Protein AF-A0AAU3NYJ4-F1 (afdb_monomer_lite)

Radius of gyration: 14.42 Å; chains: 1; bounding box: 31×40×29 Å

Foldseek 3Di:
DVVVVVVVVLVVVVVVVVVPDDDDDVVVVQQVSCQVVVVVCCVVVLDPPPDGSVNVVVVLVVLLVVQVPPPDSVVSSVVVVVDVSVPPDD

pLDDT: mean 75.35, std 15.9, range [40.03, 94.25]

Secondary structure (DSSP, 8-state):
-HHHHHHHHHHHHHHHHTTT---S-HHHHHHHHHHHHHHHHHHTTSS-TT--HHHHHHHHHHH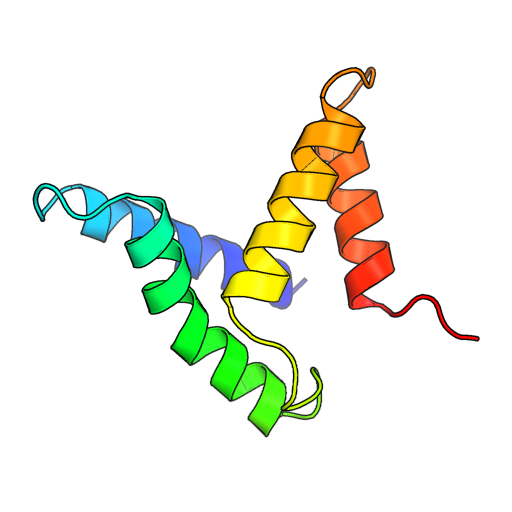HHHHTTSSSHHHHHHHHHHHHHH-S--

Sequence (90 aa):
MEYAASARGTAVALMRDEAGMGQEQPCDRVTDAGEPLLKRAVDAGAVSARVTSADLLTLVTGIVLATEHHRDPAAEADRLLALVVRGISP

Structure (mmCIF, N/CA/C/O backbone):
data_AF-A0AAU3NYJ4-F1
#
_entry.id   AF-A0AAU3NYJ4-F1
#
loop_
_atom_site.group_PDB
_atom_site.id
_atom_site.type_symbol
_atom_site.label_atom_id
_atom_site.label_alt_id
_atom_site.label_comp_id
_atom_site.label_asym_id
_atom_site.label_entity_id
_atom_site.label_seq_id
_atom_site.pdbx_PDB_ins_code
_atom_site.Cartn_x
_atom_site.Cartn_y
_atom_site.Cartn_z
_atom_site.occupancy
_atom_site.B_iso_or_equiv
_atom_site.auth_seq_id
_atom_site.auth_comp_id
_atom_site.auth_asym_id
_atom_site.auth_atom_id
_atom_site.pdbx_PDB_model_num
ATOM 1 N N . MET A 1 1 ? -7.514 -12.179 -8.807 1.00 45.62 1 MET A N 1
ATOM 2 C CA . MET A 1 1 ? -7.748 -11.342 -10.008 1.00 45.62 1 MET A CA 1
ATOM 3 C C . MET A 1 1 ? -8.780 -10.232 -9.787 1.00 45.62 1 MET A C 1
ATOM 5 O O . MET A 1 1 ? -8.673 -9.220 -10.464 1.00 45.62 1 MET A O 1
ATOM 9 N N . GLU A 1 2 ? -9.701 -10.336 -8.818 1.00 45.53 2 GLU A N 1
ATOM 10 C CA . GLU A 1 2 ? -10.647 -9.245 -8.488 1.00 45.53 2 GLU A CA 1
ATOM 11 C C . GLU A 1 2 ? -9.987 -7.960 -7.954 1.00 45.53 2 GLU A C 1
ATOM 13 O O . GLU A 1 2 ? -10.390 -6.862 -8.331 1.00 45.53 2 GLU A O 1
ATOM 18 N N . TYR A 1 3 ? -8.913 -8.066 -7.162 1.00 40.03 3 TYR A N 1
ATOM 19 C CA . TYR A 1 3 ? -8.202 -6.893 -6.628 1.00 40.03 3 TYR A CA 1
ATOM 20 C C . TYR A 1 3 ? -7.581 -6.002 -7.714 1.00 40.03 3 TYR A C 1
ATOM 22 O O . TYR A 1 3 ? -7.716 -4.782 -7.671 1.00 40.03 3 TYR A O 1
ATOM 30 N N . ALA A 1 4 ? -6.946 -6.603 -8.724 1.00 45.75 4 ALA A N 1
ATOM 31 C CA . ALA A 1 4 ? -6.304 -5.862 -9.811 1.00 45.75 4 ALA A CA 1
ATOM 32 C C . ALA A 1 4 ? -7.324 -5.142 -10.716 1.00 45.75 4 ALA A C 1
ATOM 34 O O . ALA A 1 4 ? -7.030 -4.085 -11.275 1.00 45.75 4 ALA A O 1
ATOM 35 N N . ALA A 1 5 ? -8.535 -5.695 -10.851 1.00 46.38 5 ALA A N 1
ATOM 36 C CA . ALA A 1 5 ? -9.628 -5.050 -11.574 1.00 46.38 5 ALA A CA 1
ATOM 37 C C . ALA A 1 5 ? -10.170 -3.831 -10.807 1.00 46.38 5 ALA A C 1
ATOM 39 O O . ALA A 1 5 ? -10.369 -2.773 -11.403 1.00 46.38 5 ALA A O 1
ATOM 40 N N . SER A 1 6 ? -10.316 -3.952 -9.483 1.00 46.47 6 SER A N 1
ATOM 41 C CA . SER A 1 6 ? -10.720 -2.849 -8.600 1.00 46.47 6 SER A CA 1
ATOM 42 C C . SER A 1 6 ? -9.688 -1.708 -8.578 1.00 46.47 6 SER A C 1
ATOM 44 O O . SER A 1 6 ? -10.040 -0.533 -8.720 1.00 46.47 6 SER A O 1
ATOM 46 N N . ALA A 1 7 ? -8.394 -2.048 -8.516 1.00 51.94 7 ALA A N 1
ATOM 47 C CA . ALA A 1 7 ? -7.302 -1.074 -8.563 1.00 51.94 7 ALA A CA 1
ATOM 48 C C . ALA A 1 7 ? -7.275 -0.286 -9.887 1.00 51.94 7 ALA A C 1
ATOM 50 O O . ALA A 1 7 ? -7.170 0.940 -9.870 1.00 51.94 7 ALA A O 1
ATOM 51 N N . ARG A 1 8 ? -7.456 -0.958 -11.037 1.00 55.75 8 ARG A N 1
ATOM 52 C CA . ARG A 1 8 ? -7.529 -0.279 -12.345 1.00 55.75 8 ARG A CA 1
ATOM 53 C C . ARG A 1 8 ? -8.748 0.631 -12.481 1.00 55.75 8 ARG A C 1
ATOM 55 O O . ARG A 1 8 ? -8.606 1.730 -13.006 1.00 55.75 8 ARG A O 1
ATOM 62 N N . GLY A 1 9 ? -9.921 0.207 -12.007 1.00 60.34 9 GLY A N 1
ATOM 63 C CA . GLY A 1 9 ? -11.126 1.047 -12.040 1.00 60.34 9 GLY A CA 1
ATOM 64 C C . GLY A 1 9 ? -10.956 2.343 -11.241 1.00 60.34 9 GLY A C 1
ATOM 65 O O . GLY A 1 9 ? -11.383 3.406 -11.686 1.00 60.34 9 GLY A O 1
ATOM 66 N N . THR A 1 10 ? -10.247 2.261 -10.115 1.00 58.69 10 THR A N 1
ATOM 67 C CA . THR A 1 10 ? -9.941 3.407 -9.248 1.00 58.69 10 THR A CA 1
ATOM 68 C C . THR A 1 10 ? -8.909 4.340 -9.885 1.00 58.69 10 THR A C 1
ATOM 70 O O . THR A 1 10 ? -9.135 5.543 -9.940 1.00 58.69 10 THR A O 1
ATOM 73 N N . ALA A 1 11 ? -7.829 3.799 -10.459 1.00 58.88 11 ALA A N 1
ATOM 74 C CA . ALA A 1 11 ? -6.821 4.600 -11.159 1.00 58.88 11 ALA A CA 1
ATOM 75 C C . ALA A 1 11 ? -7.418 5.409 -12.328 1.00 58.88 11 ALA A C 1
ATOM 77 O O . ALA A 1 11 ? -7.061 6.565 -12.532 1.00 58.88 11 ALA A O 1
ATOM 78 N N . VAL A 1 12 ? -8.368 4.830 -13.072 1.00 57.34 12 VAL A N 1
ATOM 79 C CA . VAL A 1 12 ? -9.065 5.520 -14.173 1.00 57.34 12 VAL A CA 1
ATOM 80 C C . VAL A 1 12 ? -10.015 6.609 -13.664 1.00 57.34 12 VAL A C 1
ATOM 82 O O . VAL A 1 12 ? -10.166 7.634 -14.328 1.00 57.34 12 VAL A O 1
ATOM 85 N N . ALA A 1 13 ? -10.657 6.404 -12.511 1.00 62.22 13 ALA A N 1
ATOM 86 C CA . ALA A 1 13 ? -11.511 7.416 -11.893 1.00 62.22 13 ALA A CA 1
ATOM 87 C C . ALA A 1 13 ? -10.689 8.615 -11.397 1.00 62.22 13 ALA A C 1
ATOM 89 O O . ALA A 1 13 ? -11.068 9.750 -11.671 1.00 62.22 13 ALA A O 1
ATOM 90 N N . LEU A 1 14 ? -9.534 8.354 -10.774 1.00 58.19 14 LEU A N 1
ATOM 91 C CA . LEU A 1 14 ? -8.602 9.383 -10.307 1.00 58.19 14 LEU A CA 1
ATOM 92 C C . LEU A 1 14 ? -8.066 10.214 -11.474 1.00 58.19 14 LEU A C 1
ATOM 94 O O . LEU A 1 14 ? -8.262 11.419 -11.488 1.00 58.19 14 LEU A O 1
ATOM 98 N N . MET A 1 15 ? -7.541 9.579 -12.532 1.00 60.69 15 MET A N 1
ATOM 99 C CA . MET A 1 15 ? -7.031 10.286 -13.722 1.00 60.69 15 MET A CA 1
ATOM 100 C C . MET A 1 15 ? -8.061 11.202 -14.407 1.00 60.69 15 MET A C 1
ATOM 102 O O . MET A 1 15 ? -7.677 12.157 -15.081 1.00 60.69 15 MET A O 1
ATOM 106 N N . ARG A 1 16 ? -9.364 10.909 -14.286 1.00 54.75 16 ARG A N 1
ATOM 107 C CA . ARG A 1 16 ? -10.433 11.772 -14.820 1.00 54.75 16 ARG A CA 1
ATOM 108 C C . ARG A 1 16 ? -10.708 12.985 -13.935 1.00 54.75 16 ARG A C 1
ATOM 110 O O . ARG A 1 16 ? -11.119 14.011 -14.468 1.00 54.75 16 ARG A O 1
ATOM 117 N N . ASP A 1 17 ? -10.481 12.862 -12.633 1.00 52.59 17 ASP A N 1
ATOM 118 C CA . ASP A 1 17 ? -10.625 13.936 -11.650 1.00 52.59 17 ASP A CA 1
ATOM 119 C C . ASP A 1 17 ? -9.442 14.927 -11.721 1.00 52.59 17 ASP A C 1
ATOM 121 O O . ASP A 1 17 ? -9.642 16.143 -11.690 1.00 52.59 17 ASP A O 1
ATOM 125 N N . GLU A 1 18 ? -8.223 14.427 -11.992 1.00 53.44 18 GLU A N 1
ATOM 126 C CA . GLU A 1 18 ? -7.003 15.238 -12.206 1.00 53.44 18 GLU A CA 1
ATOM 127 C C . GLU A 1 18 ? -7.151 16.289 -13.326 1.00 53.44 18 GLU A C 1
ATOM 129 O O . GLU A 1 18 ? -6.510 17.339 -13.303 1.00 53.44 18 GLU A O 1
ATOM 134 N N . ALA A 1 19 ? -7.996 16.025 -14.330 1.00 54.19 19 ALA A N 1
ATOM 135 C CA . ALA A 1 19 ? -8.208 16.928 -15.462 1.00 54.19 19 ALA A CA 1
ATOM 136 C C . ALA A 1 19 ? -9.032 18.184 -15.102 1.00 54.19 19 ALA A C 1
ATOM 138 O O . ALA A 1 19 ? -9.183 19.068 -15.948 1.00 54.19 19 ALA A O 1
ATOM 139 N N . GLY A 1 20 ? -9.588 18.261 -13.884 1.00 53.16 20 GLY A N 1
ATOM 140 C CA . GLY A 1 20 ? -10.584 19.264 -13.508 1.00 53.16 20 GLY A CA 1
ATOM 141 C C . GLY A 1 20 ? -10.179 20.313 -12.468 1.00 53.16 20 GLY A C 1
ATOM 142 O O . GLY A 1 20 ? -10.793 21.378 -12.466 1.00 53.16 20 GLY A O 1
ATOM 143 N N . MET A 1 21 ? -9.206 20.077 -11.575 1.00 48.69 21 MET A N 1
ATOM 144 C CA . MET A 1 21 ? -9.069 20.914 -10.362 1.00 48.69 21 MET A CA 1
ATOM 145 C C . MET A 1 21 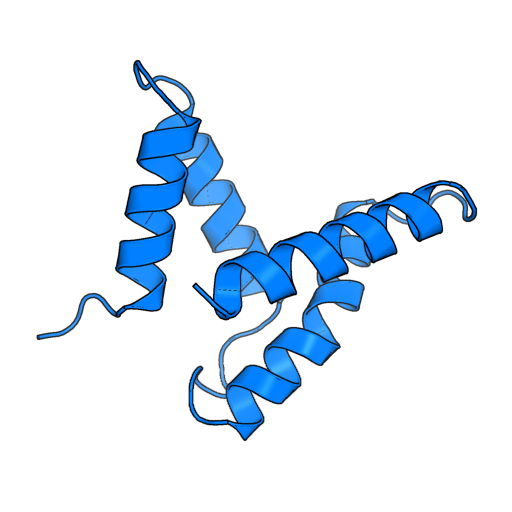? -7.631 21.342 -10.032 1.00 48.69 21 MET A C 1
ATOM 147 O O . MET A 1 21 ? -6.691 20.557 -10.084 1.00 48.69 21 MET A O 1
ATOM 151 N N . GLY A 1 22 ? -7.456 22.624 -9.694 1.00 53.06 22 GLY A N 1
ATOM 152 C CA . GLY A 1 22 ? -6.158 23.292 -9.551 1.00 53.06 22 GLY A CA 1
ATOM 153 C C . GLY A 1 22 ? -5.382 22.999 -8.261 1.00 53.06 22 GLY A C 1
ATOM 154 O O . GLY A 1 22 ? -5.972 22.708 -7.233 1.00 53.06 22 GLY A O 1
ATOM 155 N N . GLN A 1 23 ? -4.055 23.107 -8.365 1.00 52.50 23 GLN A N 1
ATOM 156 C CA . GLN A 1 23 ? -3.041 23.502 -7.369 1.00 52.50 23 GLN A CA 1
ATOM 157 C C . GLN A 1 23 ? -3.133 23.048 -5.891 1.00 52.50 23 GLN A C 1
ATOM 159 O O . GLN A 1 23 ? -2.648 23.764 -5.018 1.00 52.50 23 GLN A O 1
ATOM 164 N N . GLU A 1 24 ? -3.673 21.876 -5.573 1.00 49.25 24 GLU A N 1
ATOM 165 C CA . GLU A 1 24 ? -3.314 21.187 -4.320 1.00 49.25 24 GLU A CA 1
ATOM 166 C C . GLU A 1 24 ? -2.054 20.350 -4.578 1.00 49.25 24 GLU A C 1
ATOM 168 O O . GLU A 1 24 ? -1.845 19.876 -5.699 1.00 49.25 24 GLU A O 1
ATOM 173 N N . GLN A 1 25 ? -1.169 20.215 -3.582 1.00 57.31 25 GLN A N 1
ATOM 174 C CA . GLN A 1 25 ? 0.049 19.419 -3.745 1.00 57.31 25 GLN A CA 1
ATOM 175 C C . GLN A 1 25 ? -0.372 17.985 -4.113 1.00 57.31 25 GLN A C 1
ATOM 177 O O . GLN A 1 25 ? -1.177 17.391 -3.395 1.00 57.31 25 GLN A O 1
ATOM 182 N N . PRO A 1 26 ? 0.139 17.404 -5.209 1.00 60.88 26 PRO A N 1
ATOM 183 C CA . PRO A 1 26 ? -0.359 16.130 -5.733 1.00 60.88 26 PRO A CA 1
ATOM 184 C C . PRO A 1 26 ? -0.297 14.976 -4.714 1.00 60.88 26 PRO A C 1
ATOM 186 O O . PRO A 1 26 ? -1.108 14.059 -4.781 1.00 60.8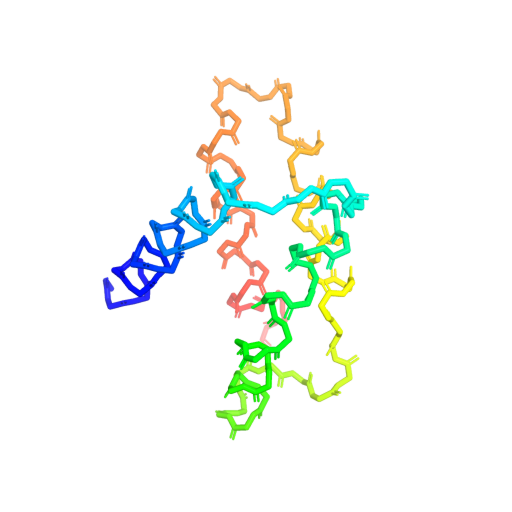8 26 PRO A O 1
ATOM 189 N N . CYS A 1 27 ? 0.605 15.035 -3.727 1.00 59.16 27 CYS A N 1
ATOM 190 C CA . CYS A 1 27 ? 0.669 14.063 -2.631 1.00 59.16 27 CYS A CA 1
ATOM 191 C C . CYS A 1 27 ? -0.518 14.144 -1.658 1.00 59.16 27 CYS A C 1
ATOM 193 O O . CYS A 1 27 ? -0.983 13.103 -1.193 1.00 59.16 27 CYS A O 1
ATOM 195 N N . ASP A 1 28 ? -1.020 15.344 -1.365 1.00 63.34 28 ASP A N 1
ATOM 196 C CA . ASP A 1 28 ? -2.132 15.531 -0.426 1.00 63.34 28 ASP A CA 1
ATOM 197 C C . ASP A 1 28 ? -3.413 14.934 -1.025 1.00 63.34 28 ASP A C 1
ATOM 199 O O . ASP A 1 28 ? -4.097 14.142 -0.382 1.00 63.34 28 ASP A O 1
ATOM 203 N N . ARG A 1 29 ? -3.636 15.144 -2.328 1.00 67.44 29 ARG A N 1
ATOM 204 C CA . ARG A 1 29 ? -4.759 14.540 -3.064 1.00 67.44 29 ARG A CA 1
ATOM 205 C C . ARG A 1 29 ? -4.723 13.022 -3.115 1.00 67.44 29 ARG A C 1
ATOM 207 O O . ARG A 1 29 ? -5.751 12.371 -2.952 1.00 67.44 29 ARG A O 1
ATOM 214 N N . VAL A 1 30 ? -3.545 12.443 -3.346 1.00 70.38 30 VAL A N 1
ATOM 215 C CA . VAL A 1 30 ? -3.380 10.982 -3.358 1.00 70.38 30 VAL A CA 1
ATOM 216 C C . VAL A 1 30 ? -3.673 10.397 -1.974 1.00 70.38 30 VAL A C 1
ATOM 218 O O . VAL A 1 30 ? -4.260 9.317 -1.870 1.00 70.38 30 VAL A O 1
ATOM 221 N N . THR A 1 31 ? -3.305 11.117 -0.914 1.00 71.38 31 THR A N 1
ATOM 222 C CA . THR A 1 31 ? -3.552 10.708 0.473 1.00 71.38 31 THR A CA 1
ATOM 223 C C . THR A 1 31 ? -5.047 10.767 0.802 1.00 71.38 31 THR A C 1
ATOM 225 O O . THR A 1 31 ? -5.596 9.767 1.273 1.00 71.38 31 THR A O 1
ATOM 228 N N . ASP A 1 32 ? -5.716 11.868 0.449 1.00 74.25 32 ASP A N 1
ATOM 229 C CA . ASP A 1 32 ? -7.157 12.081 0.648 1.00 74.25 32 ASP A CA 1
ATOM 230 C C . ASP A 1 32 ? -8.001 11.075 -0.147 1.00 74.25 32 ASP A C 1
ATOM 232 O O . ASP A 1 32 ? -8.948 10.476 0.366 1.00 74.25 32 ASP A O 1
ATOM 236 N N . ALA A 1 33 ? -7.621 10.799 -1.395 1.00 75.62 33 ALA A N 1
ATOM 237 C CA . ALA A 1 33 ? -8.272 9.783 -2.217 1.00 75.62 33 ALA A CA 1
ATOM 238 C C . ALA A 1 33 ? -8.075 8.354 -1.672 1.00 75.62 33 ALA A C 1
ATOM 240 O O . ALA A 1 33 ? -8.908 7.467 -1.896 1.00 75.62 33 ALA A O 1
ATOM 241 N N . GLY A 1 34 ? -6.969 8.117 -0.961 1.00 75.31 34 GLY A N 1
ATOM 242 C CA . GLY A 1 34 ? -6.632 6.836 -0.346 1.00 75.31 34 GLY A CA 1
ATOM 243 C C . GLY A 1 34 ? -7.382 6.556 0.958 1.00 75.31 34 GLY A C 1
ATOM 244 O O . GLY A 1 34 ? -7.641 5.389 1.268 1.00 75.31 34 GLY A O 1
ATOM 245 N N . GLU A 1 35 ? -7.791 7.591 1.699 1.00 81.62 35 GLU A N 1
ATOM 246 C CA . GLU A 1 35 ? -8.450 7.446 3.005 1.00 81.62 35 GLU A CA 1
ATOM 247 C C . GLU A 1 35 ? -9.727 6.584 2.967 1.00 81.62 35 GLU A C 1
ATOM 249 O O . GLU A 1 35 ? -9.844 5.660 3.781 1.00 81.62 35 GLU A O 1
ATOM 254 N N . PRO A 1 36 ? -10.668 6.764 2.015 1.00 83.50 36 PRO A N 1
ATOM 255 C CA . PRO A 1 36 ? -11.848 5.906 1.928 1.00 83.50 36 PRO A CA 1
ATOM 256 C C . PRO A 1 36 ? -11.512 4.441 1.627 1.00 83.50 36 PRO A C 1
ATOM 258 O O . PRO A 1 36 ? -12.225 3.539 2.071 1.00 83.50 36 PRO A O 1
ATOM 261 N N . LEU A 1 37 ? -10.447 4.176 0.859 1.00 82.62 37 LEU A N 1
ATOM 262 C CA . LEU A 1 37 ? -9.998 2.813 0.553 1.00 82.62 37 LEU A CA 1
ATOM 263 C C . LEU A 1 37 ? -9.418 2.150 1.805 1.00 82.62 37 LEU A C 1
ATOM 265 O O . LEU A 1 37 ? -9.782 1.017 2.128 1.00 82.62 37 LEU A O 1
ATOM 269 N N . LEU A 1 38 ? -8.557 2.879 2.517 1.00 82.12 38 LEU A N 1
ATOM 270 C CA . LEU A 1 38 ? -7.939 2.434 3.758 1.00 82.12 38 LEU A CA 1
ATOM 271 C C . LEU A 1 38 ? -8.994 2.167 4.829 1.00 82.12 38 LEU A C 1
ATOM 273 O O . LEU A 1 38 ? -8.969 1.110 5.456 1.00 82.12 38 LEU A O 1
ATOM 277 N N . LYS A 1 39 ? -9.986 3.052 4.964 1.00 82.62 39 LYS A N 1
ATOM 278 C CA . LYS A 1 39 ? -11.107 2.849 5.881 1.00 82.62 39 LYS A CA 1
ATOM 279 C C . LYS A 1 39 ? -11.826 1.524 5.623 1.00 82.62 39 LYS A C 1
ATOM 281 O O . LYS A 1 39 ? -12.026 0.756 6.557 1.00 82.62 39 LYS A O 1
ATOM 286 N N . ARG A 1 40 ? -12.163 1.208 4.366 1.00 82.56 40 ARG A N 1
ATOM 287 C CA . ARG A 1 40 ? -12.802 -0.081 4.036 1.00 82.56 40 ARG A CA 1
ATOM 288 C C . ARG A 1 40 ? -11.902 -1.276 4.332 1.00 82.56 40 ARG A C 1
ATOM 290 O O . ARG A 1 40 ? -12.404 -2.317 4.736 1.00 82.56 40 ARG A O 1
ATOM 297 N N . ALA A 1 41 ? -10.595 -1.150 4.110 1.00 80.19 41 ALA A N 1
ATOM 298 C CA . ALA A 1 41 ? -9.641 -2.219 4.392 1.00 80.19 41 ALA A CA 1
ATOM 299 C C . ALA A 1 41 ? -9.497 -2.482 5.901 1.00 80.19 41 ALA A C 1
ATOM 301 O O . ALA A 1 41 ? -9.417 -3.640 6.311 1.00 80.19 41 A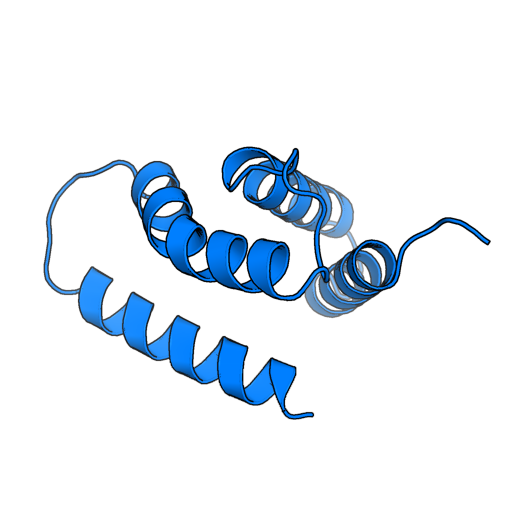LA A O 1
ATOM 302 N N . VAL A 1 42 ? -9.528 -1.424 6.719 1.00 83.50 42 VAL A N 1
ATOM 303 C CA . VAL A 1 42 ? -9.581 -1.514 8.185 1.00 83.50 42 VAL A CA 1
ATOM 304 C C . VAL A 1 42 ? -10.900 -2.135 8.642 1.00 83.50 42 VAL A C 1
ATOM 306 O O . VAL A 1 42 ? -10.885 -3.085 9.420 1.00 83.50 42 VAL A O 1
ATOM 309 N N . ASP A 1 43 ? -12.031 -1.660 8.113 1.00 81.81 43 ASP A N 1
ATOM 310 C CA . ASP A 1 43 ? -13.363 -2.178 8.451 1.00 81.81 43 ASP A CA 1
ATOM 311 C C . ASP A 1 43 ? -13.513 -3.667 8.049 1.00 81.81 43 ASP A C 1
ATOM 313 O O . ASP A 1 43 ? -14.201 -4.431 8.723 1.00 81.81 43 ASP A O 1
ATOM 317 N N . ALA A 1 44 ? -12.818 -4.110 6.993 1.00 82.62 44 ALA A N 1
ATOM 318 C CA . ALA A 1 44 ? -12.740 -5.511 6.564 1.00 82.62 44 ALA A CA 1
ATOM 319 C C . ALA A 1 44 ? -11.698 -6.355 7.332 1.00 82.62 44 ALA A C 1
ATOM 321 O O . ALA A 1 44 ? -11.533 -7.537 7.030 1.00 82.62 44 ALA A O 1
ATOM 322 N N . GLY A 1 45 ? -10.964 -5.770 8.286 1.00 80.06 45 GLY A N 1
ATOM 323 C CA . GLY A 1 45 ? -9.909 -6.448 9.049 1.00 80.06 45 GLY A CA 1
ATOM 324 C C . GLY A 1 45 ? -8.668 -6.829 8.232 1.00 80.06 45 GLY A C 1
ATOM 325 O O . GLY A 1 45 ? -7.818 -7.569 8.721 1.00 80.06 45 GLY A O 1
ATOM 326 N N . ALA A 1 46 ? -8.548 -6.336 6.996 1.00 79.31 46 ALA A N 1
ATOM 327 C CA . ALA A 1 46 ? -7.422 -6.621 6.108 1.00 79.31 46 ALA A CA 1
ATOM 328 C C . ALA A 1 46 ? -6.167 -5.807 6.468 1.00 79.31 46 ALA A C 1
ATOM 330 O O . ALA A 1 46 ? -5.057 -6.186 6.103 1.00 79.31 46 ALA A O 1
ATOM 331 N N . VAL A 1 47 ? -6.340 -4.681 7.168 1.00 80.25 47 VAL A N 1
ATOM 332 C CA . VAL A 1 47 ? -5.265 -3.778 7.596 1.00 80.25 47 VAL A CA 1
ATOM 333 C C . VAL A 1 47 ? -5.527 -3.335 9.036 1.00 80.25 47 VAL A C 1
ATOM 335 O O . VAL A 1 47 ? -6.670 -3.135 9.441 1.00 80.25 47 VAL A O 1
ATOM 338 N N . SER A 1 48 ? -4.466 -3.179 9.829 1.00 84.31 48 SER A N 1
ATOM 339 C CA . SER A 1 48 ? -4.567 -2.642 11.191 1.00 84.31 48 SER A CA 1
ATOM 340 C C . SER A 1 48 ? -5.115 -1.212 11.186 1.00 84.31 48 SER A C 1
ATOM 342 O O . SER A 1 48 ? -4.648 -0.376 10.418 1.00 84.31 48 SER A O 1
ATOM 344 N N . ALA A 1 49 ? -6.013 -0.893 12.124 1.00 82.12 49 ALA A N 1
ATOM 345 C CA . ALA A 1 49 ? -6.558 0.458 12.313 1.00 82.12 49 ALA A CA 1
ATOM 346 C C . ALA A 1 49 ? -5.506 1.525 12.686 1.00 82.12 49 ALA A C 1
ATOM 348 O O . ALA A 1 49 ? -5.831 2.704 12.775 1.00 82.12 49 ALA A O 1
ATOM 349 N N . ARG A 1 50 ? -4.256 1.117 12.944 1.00 84.88 50 ARG A N 1
ATOM 350 C CA . ARG A 1 50 ? -3.128 2.027 13.198 1.00 84.88 50 ARG A CA 1
ATOM 351 C C . ARG A 1 50 ? -2.423 2.501 11.927 1.00 84.88 50 ARG A C 1
ATOM 353 O O . ARG A 1 50 ? -1.594 3.393 12.029 1.00 84.88 50 ARG A O 1
ATOM 360 N N . VAL A 1 51 ? -2.695 1.882 10.779 1.00 86.31 51 VAL A N 1
ATOM 361 C CA . VAL A 1 51 ? -2.092 2.265 9.496 1.00 86.31 51 VAL A CA 1
ATOM 362 C C . VAL A 1 51 ? -2.795 3.506 8.965 1.00 86.31 51 VAL A C 1
ATOM 364 O O . VAL A 1 51 ? -4.023 3.568 8.981 1.00 86.31 51 VAL A O 1
ATOM 367 N N . THR A 1 52 ? -2.019 4.466 8.471 1.00 86.88 52 THR A N 1
ATOM 368 C CA . THR A 1 52 ? -2.504 5.700 7.841 1.00 86.88 52 THR A CA 1
ATOM 369 C C . THR A 1 52 ? -2.237 5.707 6.332 1.00 86.88 52 THR A C 1
ATOM 371 O O . THR A 1 52 ? -1.380 4.974 5.831 1.00 86.88 52 THR A O 1
ATOM 374 N N . SER A 1 53 ? -2.941 6.564 5.584 1.00 82.44 53 SER A N 1
ATOM 375 C CA . SER A 1 53 ? -2.675 6.767 4.151 1.00 82.44 53 SER A CA 1
ATOM 376 C C . SER A 1 53 ? -1.244 7.271 3.909 1.00 82.44 53 SER A C 1
ATOM 378 O O . SER A 1 53 ? -0.611 6.880 2.930 1.00 82.44 53 SER A O 1
ATOM 380 N N . ALA A 1 54 ? -0.698 8.062 4.839 1.00 85.56 54 ALA A N 1
ATOM 381 C CA . ALA A 1 54 ? 0.684 8.533 4.799 1.00 85.56 54 ALA A CA 1
ATOM 382 C C . ALA A 1 54 ? 1.706 7.392 4.966 1.00 85.56 54 ALA A C 1
ATOM 384 O O . ALA A 1 54 ? 2.724 7.377 4.269 1.00 85.56 54 ALA A O 1
ATOM 385 N N . ASP A 1 55 ? 1.428 6.404 5.825 1.00 87.75 55 ASP A N 1
ATOM 386 C CA . ASP A 1 55 ? 2.282 5.214 5.968 1.00 87.75 55 ASP A CA 1
ATOM 387 C C . ASP A 1 55 ? 2.326 4.415 4.661 1.00 87.75 55 ASP A C 1
ATOM 389 O O . ASP A 1 55 ? 3.394 3.988 4.216 1.00 87.75 55 ASP A O 1
ATOM 393 N N . LEU A 1 56 ? 1.169 4.250 4.012 1.00 87.31 56 LEU A N 1
ATOM 394 C CA . LEU A 1 56 ? 1.066 3.551 2.731 1.00 87.31 56 LEU A CA 1
ATOM 395 C C . LEU A 1 56 ? 1.801 4.297 1.615 1.00 87.31 56 LEU A C 1
ATOM 397 O O . LEU A 1 56 ? 2.534 3.675 0.847 1.00 87.31 56 LEU A O 1
ATOM 401 N N . LEU A 1 57 ? 1.647 5.620 1.540 1.00 86.94 57 LEU A N 1
ATOM 402 C CA . LEU A 1 57 ? 2.342 6.437 0.549 1.00 86.94 57 LEU A CA 1
ATOM 403 C C . LEU A 1 57 ? 3.862 6.400 0.759 1.00 86.94 57 LEU A C 1
ATOM 405 O O . LEU A 1 57 ? 4.618 6.265 -0.205 1.00 86.94 57 LEU A O 1
ATOM 409 N N . THR A 1 58 ? 4.310 6.447 2.016 1.00 89.88 58 THR A N 1
ATOM 410 C CA . THR A 1 58 ? 5.729 6.328 2.383 1.00 89.88 58 THR A CA 1
ATOM 411 C C . THR A 1 58 ? 6.287 4.972 1.963 1.00 89.88 58 THR A C 1
ATOM 413 O O . THR A 1 58 ? 7.352 4.901 1.350 1.00 89.88 58 THR A O 1
ATOM 416 N N . LEU A 1 59 ? 5.550 3.894 2.236 1.00 90.94 59 LEU A N 1
ATOM 417 C CA . LEU A 1 59 ? 5.929 2.541 1.847 1.00 90.94 59 LEU A CA 1
ATOM 418 C C . LEU A 1 59 ? 6.054 2.402 0.323 1.00 90.94 59 LEU A C 1
ATOM 420 O O . LEU A 1 59 ? 7.070 1.910 -0.164 1.00 90.94 59 LEU A O 1
ATOM 424 N N . VAL A 1 60 ? 5.042 2.845 -0.429 1.00 89.06 60 VAL A N 1
ATOM 425 C CA . VAL A 1 60 ? 5.044 2.784 -1.900 1.00 89.06 60 VAL A CA 1
ATOM 426 C C . VAL A 1 60 ? 6.203 3.598 -2.472 1.00 89.06 60 VAL A C 1
ATOM 428 O O . VAL A 1 60 ? 6.930 3.101 -3.330 1.00 89.06 60 VAL A O 1
ATOM 431 N N . THR A 1 61 ? 6.432 4.805 -1.953 1.00 90.31 61 THR A N 1
ATOM 432 C CA . THR A 1 61 ? 7.566 5.651 -2.358 1.00 90.31 61 THR A CA 1
ATOM 433 C C . THR A 1 61 ? 8.898 4.947 -2.103 1.00 90.31 61 THR A C 1
ATOM 435 O O . THR A 1 61 ? 9.752 4.905 -2.987 1.00 90.31 61 THR A O 1
ATOM 438 N N . GLY A 1 62 ? 9.066 4.326 -0.932 1.00 90.75 62 GLY A N 1
ATOM 439 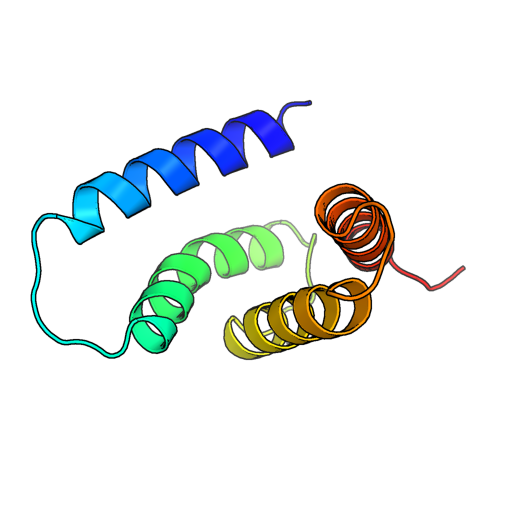C CA . GLY A 1 62 ? 10.264 3.553 -0.604 1.00 90.75 62 GLY A CA 1
ATOM 440 C C . GLY A 1 62 ? 10.494 2.366 -1.544 1.00 90.75 62 GLY A C 1
ATOM 441 O O . GLY A 1 62 ? 11.629 2.121 -1.940 1.00 90.75 62 GLY A O 1
ATOM 442 N N . ILE A 1 63 ? 9.433 1.661 -1.951 1.00 90.19 63 ILE A N 1
ATOM 443 C CA . ILE A 1 63 ? 9.514 0.556 -2.921 1.00 90.19 63 ILE A CA 1
ATOM 444 C C . ILE A 1 63 ? 9.950 1.068 -4.298 1.00 90.19 63 ILE A C 1
ATOM 446 O O . ILE A 1 63 ? 10.831 0.475 -4.920 1.00 90.19 63 ILE A O 1
ATOM 450 N N . VAL A 1 64 ? 9.370 2.173 -4.772 1.00 91.75 64 VAL A N 1
ATOM 451 C CA . VAL A 1 64 ? 9.746 2.782 -6.058 1.00 91.75 64 VAL A CA 1
ATOM 452 C C . VAL A 1 64 ? 11.224 3.175 -6.055 1.00 91.75 64 VAL A C 1
ATOM 454 O O . VAL A 1 64 ? 11.953 2.793 -6.966 1.00 91.75 64 VAL A O 1
ATOM 457 N N . LEU A 1 65 ? 11.690 3.849 -5.000 1.00 91.19 65 LEU A N 1
ATOM 458 C CA . LEU A 1 65 ? 13.102 4.221 -4.856 1.00 91.19 65 LEU A CA 1
ATOM 459 C C . LEU A 1 65 ? 14.014 2.990 -4.776 1.00 91.19 65 LEU A C 1
ATOM 461 O O . LEU A 1 65 ? 15.020 2.906 -5.467 1.00 91.19 65 LEU A O 1
ATOM 465 N N . ALA A 1 66 ? 13.650 1.973 -3.993 1.00 92.12 66 ALA A N 1
ATOM 466 C CA . ALA A 1 66 ? 14.460 0.760 -3.866 1.00 92.12 66 ALA A CA 1
ATOM 467 C C . ALA A 1 66 ? 14.597 -0.019 -5.188 1.00 92.12 66 ALA A C 1
ATOM 469 O O . ALA A 1 66 ? 15.563 -0.760 -5.381 1.00 92.12 66 ALA A O 1
ATOM 470 N N . THR A 1 67 ? 13.629 0.127 -6.094 1.00 93.25 67 THR A N 1
ATOM 471 C CA . THR A 1 67 ? 13.560 -0.639 -7.343 1.00 93.25 67 THR A CA 1
ATOM 472 C C . THR A 1 67 ? 14.054 0.129 -8.564 1.00 93.25 67 THR A C 1
ATOM 474 O O . THR A 1 67 ? 14.304 -0.494 -9.593 1.00 93.25 67 THR A O 1
ATOM 477 N N . GLU A 1 68 ? 14.303 1.437 -8.451 1.00 92.50 68 GLU A N 1
ATOM 478 C CA . GLU A 1 68 ? 14.592 2.334 -9.580 1.00 92.50 68 GLU A CA 1
ATOM 479 C C . GLU A 1 68 ? 15.793 1.909 -10.446 1.00 92.50 68 GLU A C 1
ATOM 481 O O . GLU A 1 68 ? 15.826 2.161 -11.649 1.00 92.50 68 GLU A O 1
ATOM 486 N N . HIS A 1 69 ? 16.768 1.215 -9.853 1.00 92.25 69 HIS A N 1
ATOM 487 C CA . HIS A 1 69 ? 17.978 0.743 -10.534 1.00 92.25 69 HIS A CA 1
ATOM 488 C C . HIS A 1 69 ? 17.935 -0.734 -10.953 1.00 92.25 69 HIS A C 1
ATOM 490 O O . HIS A 1 69 ? 18.938 -1.279 -11.421 1.00 92.25 69 HIS A O 1
ATOM 496 N N . HIS A 1 70 ? 16.801 -1.413 -10.779 1.00 90.94 70 HIS A N 1
ATOM 497 C CA . HIS A 1 70 ? 16.661 -2.806 -11.191 1.00 90.94 70 HIS A CA 1
ATOM 498 C C . HIS A 1 70 ? 16.516 -2.927 -12.710 1.00 90.94 70 HIS A C 1
ATOM 500 O O . HIS A 1 70 ? 16.114 -1.996 -13.403 1.00 90.94 70 HIS A O 1
ATOM 506 N N . ARG A 1 71 ? 16.825 -4.117 -13.243 1.00 91.88 71 ARG A N 1
ATOM 507 C CA . ARG A 1 71 ? 16.648 -4.418 -14.676 1.00 91.88 71 ARG A CA 1
ATOM 508 C C . ARG A 1 71 ? 15.184 -4.274 -15.112 1.00 91.88 71 ARG A C 1
ATOM 510 O O . ARG A 1 71 ? 14.934 -3.885 -16.247 1.00 91.88 71 ARG A O 1
ATOM 517 N N . ASP A 1 72 ? 14.256 -4.603 -14.217 1.00 93.25 72 ASP A N 1
ATOM 518 C CA . ASP A 1 72 ? 12.818 -4.402 -14.386 1.00 93.25 72 ASP A CA 1
ATOM 519 C C . ASP A 1 72 ? 12.243 -3.778 -13.098 1.00 93.25 72 ASP A C 1
ATOM 521 O O . ASP A 1 72 ? 11.871 -4.504 -12.170 1.00 93.25 72 ASP A O 1
ATOM 525 N N . PRO A 1 73 ? 12.237 -2.435 -12.996 1.00 87.44 73 PRO A N 1
ATOM 526 C CA . PRO A 1 73 ? 11.775 -1.733 -11.800 1.00 87.44 73 PRO A CA 1
ATOM 527 C C . PRO A 1 73 ? 10.306 -2.009 -11.472 1.00 87.44 73 PRO A C 1
ATOM 529 O O . PRO A 1 73 ? 9.955 -2.166 -10.306 1.00 87.44 73 PRO A O 1
ATOM 532 N N . ALA A 1 74 ? 9.447 -2.115 -12.491 1.00 88.69 74 ALA A N 1
ATOM 533 C CA . ALA A 1 74 ? 8.016 -2.324 -12.298 1.00 88.69 74 ALA A CA 1
ATOM 534 C C . ALA A 1 74 ? 7.725 -3.724 -11.744 1.00 88.69 74 ALA A C 1
ATOM 536 O O . ALA A 1 74 ? 6.987 -3.858 -10.768 1.00 88.69 74 ALA A O 1
ATOM 537 N N . ALA A 1 75 ? 8.350 -4.760 -12.313 1.00 89.94 75 ALA A N 1
ATOM 538 C CA . ALA A 1 75 ? 8.165 -6.123 -11.828 1.00 89.94 75 ALA A CA 1
ATOM 539 C C . ALA A 1 75 ? 8.681 -6.307 -10.391 1.00 89.94 75 ALA A C 1
ATOM 541 O O . ALA A 1 75 ? 8.047 -7.005 -9.594 1.00 89.94 75 ALA A O 1
ATOM 542 N N . GLU A 1 76 ? 9.807 -5.679 -10.036 1.00 92.44 76 GLU A N 1
ATOM 543 C CA . GLU A 1 76 ? 10.331 -5.769 -8.670 1.00 92.44 76 GLU A CA 1
ATOM 544 C C . GLU A 1 76 ? 9.478 -4.958 -7.681 1.00 92.44 76 GLU A C 1
ATOM 546 O O . GLU A 1 76 ? 9.213 -5.435 -6.576 1.00 92.44 76 GLU A O 1
ATOM 551 N N . ALA A 1 77 ? 8.959 -3.792 -8.080 1.00 91.12 77 ALA A N 1
ATOM 552 C CA . ALA A 1 77 ? 8.036 -3.013 -7.255 1.00 91.12 77 ALA A CA 1
ATOM 553 C C . ALA A 1 77 ? 6.746 -3.794 -6.951 1.00 91.12 77 ALA A C 1
ATOM 555 O O . ALA A 1 77 ? 6.341 -3.890 -5.789 1.00 91.12 77 ALA A O 1
ATOM 556 N N . ASP A 1 78 ? 6.151 -4.429 -7.966 1.00 91.00 78 ASP A N 1
ATOM 557 C CA . ASP A 1 78 ? 4.965 -5.280 -7.809 1.00 91.00 78 ASP A CA 1
ATOM 558 C C . ASP A 1 78 ? 5.238 -6.471 -6.883 1.00 91.00 78 ASP A C 1
ATOM 560 O O . ASP A 1 78 ? 4.422 -6.812 -6.017 1.00 91.00 78 ASP A O 1
ATOM 564 N N . ARG A 1 79 ? 6.409 -7.102 -7.025 1.00 94.25 79 ARG A N 1
ATOM 565 C CA . ARG A 1 79 ? 6.830 -8.214 -6.168 1.00 94.25 79 ARG A CA 1
ATOM 566 C C . ARG A 1 79 ? 6.950 -7.783 -4.704 1.00 94.25 79 ARG A C 1
ATOM 568 O O . ARG A 1 79 ? 6.442 -8.496 -3.832 1.00 94.25 79 ARG A O 1
ATOM 575 N N . LEU A 1 80 ? 7.620 -6.661 -4.429 1.00 92.94 80 LEU A N 1
ATOM 576 C CA . LEU A 1 80 ? 7.817 -6.146 -3.071 1.00 92.94 80 LEU A CA 1
ATOM 577 C C . LEU A 1 80 ? 6.496 -5.702 -2.443 1.00 92.94 80 LEU A C 1
ATOM 579 O O . LEU A 1 80 ? 6.212 -6.063 -1.300 1.00 92.94 80 LEU A O 1
ATOM 583 N N . LEU A 1 81 ? 5.642 -5.014 -3.202 1.00 89.38 81 LEU A N 1
ATOM 584 C CA . LEU A 1 81 ? 4.316 -4.621 -2.736 1.00 89.38 81 LEU A CA 1
ATOM 585 C C . LEU A 1 81 ? 3.469 -5.848 -2.375 1.00 89.38 81 LEU A C 1
ATOM 587 O O . LEU A 1 81 ? 2.866 -5.896 -1.303 1.00 89.38 81 LEU A O 1
ATOM 591 N N . ALA A 1 82 ? 3.478 -6.887 -3.215 1.00 88.38 82 ALA A N 1
ATOM 592 C CA . ALA A 1 82 ? 2.761 -8.128 -2.936 1.00 88.38 82 ALA A CA 1
ATOM 593 C C . ALA A 1 82 ? 3.292 -8.859 -1.690 1.00 88.38 82 ALA A C 1
ATOM 595 O O . ALA A 1 82 ? 2.528 -9.537 -1.003 1.00 88.38 82 ALA A O 1
ATOM 596 N N . LEU A 1 83 ? 4.590 -8.753 -1.397 1.00 90.44 83 LEU A N 1
ATOM 597 C CA . LEU A 1 83 ? 5.197 -9.323 -0.194 1.00 90.44 83 LEU A CA 1
ATOM 598 C C . LEU A 1 83 ? 4.737 -8.582 1.068 1.00 90.44 83 LEU A C 1
ATOM 600 O O . LEU A 1 83 ? 4.353 -9.230 2.036 1.00 90.44 83 LEU A O 1
ATOM 604 N N . VAL A 1 84 ? 4.681 -7.249 1.034 1.00 88.06 84 VAL A N 1
ATOM 605 C CA . VAL A 1 84 ? 4.199 -6.457 2.175 1.00 88.06 84 VAL A CA 1
ATOM 606 C C . VAL A 1 84 ? 2.700 -6.659 2.411 1.00 88.06 84 VAL A C 1
ATOM 608 O O . VAL A 1 84 ? 2.288 -6.853 3.551 1.00 88.06 84 VAL A O 1
ATOM 611 N N . VAL A 1 85 ? 1.887 -6.704 1.349 1.00 84.75 85 VAL A N 1
ATOM 612 C CA . VAL A 1 85 ? 0.433 -6.930 1.455 1.00 84.75 85 VAL A CA 1
ATOM 613 C C . VAL A 1 85 ? 0.101 -8.317 2.012 1.00 84.75 85 VAL A C 1
ATOM 615 O O . VAL A 1 85 ? -0.853 -8.454 2.773 1.00 84.75 85 VAL A O 1
ATOM 618 N N . ARG A 1 86 ? 0.876 -9.353 1.665 1.00 85.00 86 ARG A N 1
ATOM 619 C CA . ARG A 1 86 ? 0.688 -10.703 2.230 1.00 85.00 86 ARG A CA 1
ATOM 620 C C . ARG A 1 86 ? 1.133 -10.820 3.690 1.00 85.00 86 ARG A C 1
ATOM 622 O O . ARG A 1 86 ? 0.762 -11.790 4.341 1.00 85.00 86 ARG A O 1
ATOM 629 N N . GLY A 1 87 ? 1.891 -9.849 4.191 1.00 81.19 87 GLY A N 1
ATOM 630 C CA . GLY A 1 87 ? 2.557 -9.931 5.481 1.00 81.19 87 GLY A CA 1
ATOM 631 C C . GLY A 1 87 ? 3.891 -10.676 5.391 1.00 81.19 87 GLY A C 1
ATOM 632 O O . GLY A 1 87 ? 4.066 -11.612 4.614 1.00 81.19 87 GLY A O 1
ATOM 633 N N . ILE A 1 88 ? 4.848 -10.225 6.202 1.00 82.31 88 ILE A N 1
ATOM 634 C CA . ILE A 1 88 ? 6.216 -10.773 6.281 1.00 82.31 88 ILE A CA 1
ATOM 635 C C . ILE A 1 88 ? 6.456 -11.607 7.546 1.00 82.31 88 ILE A C 1
ATOM 637 O O . ILE A 1 88 ? 7.561 -12.102 7.759 1.00 82.31 88 ILE A O 1
ATOM 641 N N . SER A 1 89 ? 5.434 -11.729 8.395 1.00 73.19 89 SER A N 1
ATOM 642 C CA . SER A 1 89 ? 5.461 -12.588 9.578 1.00 73.19 89 SER A CA 1
ATOM 643 C C . SER A 1 89 ? 5.143 -14.034 9.178 1.00 73.19 89 SER A C 1
ATOM 645 O O . SER A 1 8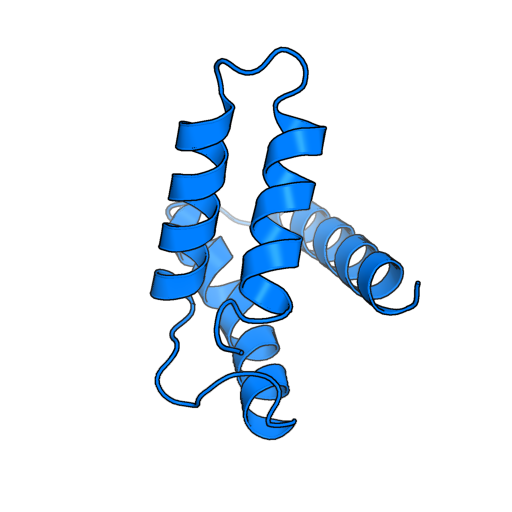9 ? 4.269 -14.216 8.328 1.00 73.19 89 SER A O 1
ATOM 647 N N . PRO A 1 90 ? 5.810 -15.037 9.783 1.00 62.84 90 PRO A N 1
ATOM 648 C CA . PRO A 1 90 ? 5.412 -16.442 9.695 1.00 62.84 90 PRO A CA 1
ATOM 649 C C . PRO A 1 90 ? 3.994 -16.694 10.214 1.00 62.84 90 PRO A C 1
ATOM 651 O O . PRO A 1 90 ? 3.553 -15.922 11.104 1.00 62.84 90 PRO A O 1
#